Protein AF-A0A7G3AMZ5-F1 (afdb_monomer)

Organism: Lutzomyia longipalpis (NCBI:txid7200)

Mean predicted aligned error: 4.78 Å

Solvent-accessible surface area (backbone atoms only — not comparable to full-atom values): 5279 Å² total; per-residue (Å²): 114,69,67,60,55,47,35,74,42,44,48,59,51,52,52,50,46,51,47,51,49,57,71,40,62,86,76,54,62,66,68,61,49,50,50,46,52,52,52,52,52,54,50,46,66,66,68,71,56,78,78,60,91,83,60,86,51,64,69,56,51,52,46,42,54,50,31,52,48,55,40,51,54,50,29,62,58,32,56,74,43,90,49,65,69,49,17,51,62,42,75,106

Structure (mmCIF, N/CA/C/O backbone):
data_AF-A0A7G3AMZ5-F1
#
_entry.id   AF-A0A7G3AMZ5-F1
#
loop_
_atom_site.group_PDB
_atom_site.id
_atom_site.type_symbol
_atom_site.label_atom_id
_atom_site.label_alt_id
_atom_site.label_comp_id
_atom_site.label_asym_id
_atom_site.label_entity_id
_atom_site.label_seq_id
_atom_site.pdbx_PDB_ins_code
_atom_site.Cartn_x
_atom_site.Cartn_y
_atom_site.Cartn_z
_atom_site.occupancy
_atom_site.B_iso_or_equiv
_atom_site.auth_seq_id
_atom_site.auth_comp_id
_atom_site.auth_asym_id
_atom_site.auth_atom_id
_atom_site.pdbx_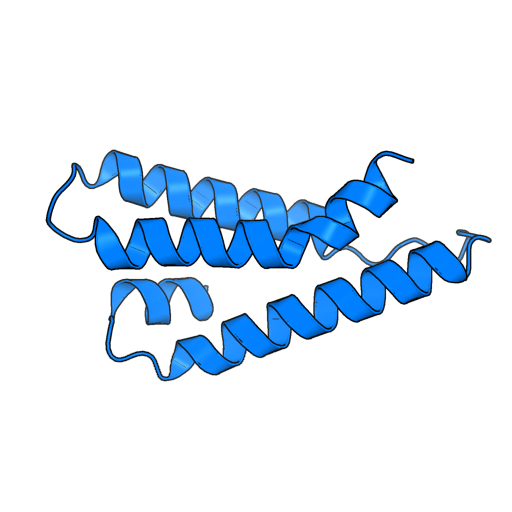PDB_model_num
ATOM 1 N N . MET A 1 1 ? -17.718 9.853 7.293 1.00 54.00 1 MET A N 1
ATOM 2 C CA . MET A 1 1 ? -18.109 9.051 6.108 1.00 54.00 1 MET A CA 1
ATOM 3 C C . MET A 1 1 ? -16.973 8.897 5.098 1.00 54.00 1 MET A C 1
ATOM 5 O O . MET A 1 1 ? -16.733 7.767 4.702 1.00 54.00 1 MET A O 1
ATOM 9 N N . ALA A 1 2 ? -16.234 9.958 4.743 1.00 77.38 2 ALA A N 1
ATOM 10 C CA . ALA A 1 2 ? -15.137 9.884 3.762 1.00 77.38 2 ALA A CA 1
ATOM 11 C C . ALA A 1 2 ? -14.034 8.855 4.105 1.00 77.38 2 ALA A C 1
ATOM 13 O O . ALA A 1 2 ? -13.700 8.021 3.272 1.00 77.38 2 ALA A O 1
ATOM 14 N N . MET A 1 3 ? -13.539 8.831 5.351 1.00 79.12 3 MET A N 1
ATOM 15 C CA . MET A 1 3 ? -12.453 7.912 5.747 1.00 79.12 3 MET A CA 1
ATOM 16 C C . MET A 1 3 ? -12.861 6.432 5.719 1.00 79.12 3 MET A C 1
ATOM 18 O O . MET A 1 3 ? -12.067 5.579 5.344 1.00 79.12 3 MET A O 1
ATOM 22 N N . ARG A 1 4 ? -14.120 6.111 6.057 1.00 85.31 4 ARG A N 1
ATOM 23 C CA . ARG A 1 4 ? -14.632 4.729 5.984 1.00 85.31 4 ARG A CA 1
ATOM 24 C C . ARG A 1 4 ? -14.597 4.214 4.548 1.00 85.31 4 ARG A C 1
ATOM 26 O O . ARG A 1 4 ? -14.147 3.099 4.317 1.00 85.31 4 ARG A O 1
ATOM 33 N N . TRP A 1 5 ? -15.055 5.036 3.605 1.00 88.25 5 TRP A N 1
ATOM 34 C CA . TRP A 1 5 ? -15.026 4.695 2.186 1.00 88.25 5 TRP A CA 1
ATOM 35 C C . TRP A 1 5 ? -13.589 4.520 1.693 1.00 88.25 5 TRP A C 1
ATOM 37 O O . TRP A 1 5 ? -13.298 3.535 1.021 1.00 88.25 5 TRP A O 1
ATOM 47 N N . LEU A 1 6 ? -12.684 5.415 2.101 1.00 89.06 6 LEU A N 1
ATOM 48 C CA . LEU A 1 6 ? -11.265 5.330 1.765 1.00 89.06 6 LEU A CA 1
ATOM 49 C C . LEU A 1 6 ? -10.651 4.000 2.224 1.00 89.06 6 LEU A C 1
ATOM 51 O O . LEU A 1 6 ? -10.106 3.278 1.398 1.00 89.06 6 LEU A O 1
ATOM 55 N N . TYR A 1 7 ? -10.804 3.623 3.500 1.00 90.25 7 TYR A N 1
ATOM 56 C CA . TYR A 1 7 ? -10.266 2.354 4.011 1.00 90.25 7 TYR A CA 1
ATOM 57 C C . TYR A 1 7 ? -10.880 1.130 3.324 1.00 90.25 7 TYR A C 1
ATOM 59 O O . TYR A 1 7 ? -10.172 0.168 3.049 1.00 90.25 7 TYR A O 1
ATOM 67 N N . GLN A 1 8 ? -12.171 1.174 2.985 1.00 90.81 8 GLN A N 1
ATOM 68 C CA . GLN A 1 8 ? -12.833 0.087 2.256 1.00 90.81 8 GLN A CA 1
ATOM 69 C C . GLN A 1 8 ? -12.294 -0.111 0.831 1.00 90.81 8 GLN A C 1
ATOM 71 O O . GLN A 1 8 ? -12.346 -1.226 0.322 1.00 90.81 8 GLN A O 1
ATOM 76 N N . HIS A 1 9 ? -11.779 0.943 0.191 1.00 92.75 9 HIS A N 1
ATOM 77 C CA . HIS A 1 9 ? -11.271 0.892 -1.187 1.00 92.75 9 HIS A CA 1
ATOM 78 C C . HIS A 1 9 ? -9.740 0.904 -1.269 1.00 92.75 9 HIS A C 1
ATOM 80 O O . HIS A 1 9 ? -9.187 0.696 -2.347 1.00 92.75 9 HIS A O 1
ATOM 86 N N . LEU A 1 10 ? -9.045 1.083 -0.143 1.00 91.81 10 LEU A N 1
ATOM 87 C CA . LEU A 1 10 ? -7.589 1.207 -0.083 1.00 91.81 10 LEU A CA 1
ATOM 88 C C . LEU A 1 10 ? -6.869 0.020 -0.736 1.00 91.81 10 LEU A C 1
ATOM 90 O O . LEU A 1 10 ? -5.927 0.204 -1.504 1.00 91.81 10 LEU A O 1
ATOM 94 N N . PHE A 1 11 ? -7.356 -1.196 -0.486 1.00 93.50 11 PHE A N 1
ATOM 95 C CA . PHE A 1 11 ? -6.817 -2.409 -1.099 1.00 93.50 11 PHE A CA 1
ATOM 96 C C . PHE A 1 11 ? -6.974 -2.419 -2.628 1.00 93.50 11 PHE A C 1
ATOM 98 O O . PHE A 1 11 ? -6.063 -2.816 -3.354 1.00 93.50 11 PHE A O 1
ATOM 105 N N . VAL A 1 12 ? -8.116 -1.944 -3.133 1.00 94.94 12 VAL A N 1
ATOM 106 C CA . VAL A 1 12 ? -8.383 -1.856 -4.576 1.00 94.94 12 VAL A CA 1
ATOM 107 C C . VAL A 1 12 ? -7.463 -0.823 -5.225 1.00 94.94 12 VAL A C 1
ATOM 109 O O . VAL A 1 12 ? -6.905 -1.096 -6.286 1.00 94.94 12 VAL A O 1
ATOM 112 N N . PHE A 1 13 ? -7.242 0.323 -4.576 1.00 94.19 13 PHE A N 1
ATOM 113 C CA . PHE A 1 13 ? -6.306 1.336 -5.067 1.00 94.19 13 PHE A CA 1
ATOM 114 C C . PHE A 1 13 ? -4.873 0.811 -5.132 1.00 94.19 13 PHE A C 1
ATOM 116 O O . PHE A 1 13 ? -4.226 0.963 -6.165 1.00 94.19 13 PHE A O 1
ATOM 123 N N . LEU A 1 14 ? -4.404 0.119 -4.088 1.00 94.25 14 LEU A N 1
ATOM 124 C CA . LEU A 1 14 ? -3.093 -0.536 -4.099 1.00 94.25 14 LEU A CA 1
ATOM 125 C C . LEU A 1 14 ? -2.951 -1.479 -5.300 1.00 94.25 14 LEU A C 1
ATOM 127 O O . LEU A 1 14 ? -1.981 -1.390 -6.050 1.00 94.25 14 LEU A O 1
ATOM 131 N N . LYS A 1 15 ? -3.924 -2.376 -5.499 1.00 93.56 15 LYS A N 1
ATOM 132 C CA . LYS A 1 15 ? -3.923 -3.324 -6.620 1.00 93.56 15 LYS A CA 1
ATOM 133 C C . LYS A 1 15 ? -3.903 -2.617 -7.973 1.00 93.56 15 LYS A C 1
ATOM 135 O O . LYS A 1 15 ? -3.184 -3.063 -8.861 1.00 93.56 15 LYS A O 1
ATOM 140 N N . ALA A 1 16 ? -4.657 -1.530 -8.120 1.00 94.38 16 ALA A N 1
ATOM 141 C CA . ALA A 1 16 ? -4.685 -0.747 -9.349 1.00 94.38 16 ALA A CA 1
ATOM 142 C C . ALA A 1 16 ? -3.317 -0.114 -9.646 1.00 94.38 16 ALA A C 1
ATOM 144 O O . ALA A 1 16 ? -2.813 -0.266 -10.754 1.00 94.38 16 ALA A O 1
ATOM 145 N N . PHE A 1 17 ? -2.672 0.517 -8.659 1.00 92.56 17 PHE A N 1
ATOM 146 C CA . PHE A 1 17 ? -1.328 1.077 -8.840 1.00 92.56 17 PHE A CA 1
ATOM 147 C C . PHE A 1 17 ? -0.287 -0.001 -9.155 1.00 92.56 17 PHE A C 1
ATOM 149 O O . PHE A 1 17 ? 0.520 0.174 -10.064 1.00 92.56 17 PHE A O 1
ATOM 156 N N . MET A 1 18 ? -0.339 -1.143 -8.465 1.00 91.12 18 MET A N 1
ATOM 157 C CA . MET A 1 18 ? 0.549 -2.274 -8.749 1.00 91.12 18 MET A CA 1
ATOM 158 C C . MET A 1 18 ? 0.346 -2.824 -10.162 1.00 91.12 18 MET A C 1
ATOM 160 O O . MET A 1 18 ? 1.321 -3.141 -10.837 1.00 91.12 18 MET A O 1
ATOM 164 N N . PHE A 1 19 ? -0.902 -2.902 -10.630 1.00 91.50 19 PHE A N 1
ATOM 165 C CA . PHE A 1 19 ? -1.209 -3.315 -11.996 1.00 91.50 19 PHE A CA 1
ATOM 166 C C . PHE A 1 19 ? -0.644 -2.327 -13.018 1.00 91.50 19 PHE A C 1
ATOM 168 O O . PHE A 1 19 ? 0.024 -2.749 -13.951 1.00 91.50 19 PHE A O 1
ATOM 175 N N . VAL A 1 20 ? -0.819 -1.021 -12.798 1.00 90.94 20 VAL A N 1
ATOM 176 C CA . VAL A 1 20 ? -0.245 0.031 -13.655 1.00 90.94 20 VAL A CA 1
ATOM 177 C C . VAL A 1 20 ? 1.280 -0.089 -13.737 1.00 90.94 20 VAL A C 1
ATOM 179 O O . VAL A 1 20 ? 1.836 -0.028 -14.828 1.00 90.94 20 VAL A O 1
ATOM 182 N N . ILE A 1 21 ? 1.960 -0.301 -12.606 1.00 89.19 21 ILE A N 1
ATOM 183 C CA . ILE A 1 21 ? 3.423 -0.461 -12.567 1.00 89.19 21 ILE A CA 1
ATOM 184 C C . ILE A 1 21 ? 3.864 -1.753 -13.264 1.00 89.19 21 ILE A C 1
ATOM 186 O O . ILE A 1 21 ? 4.924 -1.775 -13.879 1.00 89.19 21 ILE A O 1
ATOM 190 N N . MET A 1 22 ? 3.089 -2.831 -13.151 1.00 89.81 22 MET A N 1
ATOM 191 C CA . MET A 1 22 ? 3.424 -4.131 -13.732 1.00 89.81 22 MET A CA 1
ATOM 192 C C . MET A 1 22 ? 3.192 -4.177 -15.245 1.00 89.81 22 MET A C 1
ATOM 194 O O . MET A 1 22 ? 4.065 -4.639 -15.972 1.00 89.81 22 MET A O 1
ATOM 198 N N . ASP A 1 23 ? 2.019 -3.729 -15.686 1.00 88.88 23 ASP A N 1
ATOM 199 C CA . ASP A 1 23 ? 1.512 -3.882 -17.052 1.00 88.88 23 ASP A CA 1
ATOM 200 C C . ASP A 1 23 ? 2.115 -2.831 -17.988 1.00 88.88 23 ASP A C 1
ATOM 202 O O . ASP A 1 23 ? 2.538 -3.146 -19.092 1.00 88.88 23 ASP A O 1
ATOM 206 N N . LEU A 1 24 ? 2.264 -1.587 -17.516 1.00 85.62 24 LEU A N 1
ATOM 207 C CA . LEU A 1 24 ? 2.798 -0.503 -18.344 1.00 85.62 24 LEU A CA 1
ATOM 208 C C . LEU A 1 24 ? 4.334 -0.421 -18.330 1.00 85.62 24 LEU A C 1
ATOM 210 O O . LEU A 1 24 ? 4.918 0.436 -19.001 1.00 85.62 24 LEU A O 1
ATOM 214 N N . ALA A 1 25 ? 5.016 -1.287 -17.573 1.00 81.25 25 ALA A N 1
ATOM 215 C CA . ALA A 1 25 ? 6.474 -1.319 -17.511 1.00 81.25 25 ALA A CA 1
ATOM 216 C C . ALA A 1 25 ? 7.091 -1.607 -18.888 1.00 81.25 25 ALA A C 1
ATOM 218 O O . ALA A 1 25 ? 7.043 -2.727 -19.385 1.00 81.25 25 ALA A O 1
ATOM 219 N N . GLY A 1 26 ? 7.735 -0.595 -19.474 1.00 78.00 26 GLY A N 1
ATOM 220 C CA . GLY A 1 26 ? 8.379 -0.697 -20.787 1.00 78.00 26 GLY A CA 1
ATOM 221 C C . GLY A 1 26 ? 7.472 -0.360 -21.973 1.00 78.00 26 GLY A C 1
ATOM 222 O O . GLY A 1 26 ? 7.982 -0.239 -23.084 1.00 78.00 26 GLY A O 1
ATOM 223 N N . GLU A 1 27 ? 6.172 -0.143 -21.750 1.00 78.69 27 GLU A N 1
ATOM 224 C CA . GLU A 1 27 ? 5.223 0.275 -22.794 1.00 78.69 27 GLU A CA 1
ATOM 225 C C . GLU A 1 27 ? 4.983 1.792 -22.811 1.00 78.69 27 GLU A C 1
ATOM 227 O O . GLU A 1 27 ? 4.706 2.372 -23.862 1.00 78.69 27 GLU A O 1
ATOM 232 N N . VAL A 1 28 ? 5.116 2.455 -21.657 1.00 83.25 28 VAL A N 1
ATOM 233 C CA . VAL A 1 28 ? 4.875 3.899 -21.503 1.00 83.25 28 VAL A CA 1
ATOM 234 C C . VAL A 1 28 ? 6.120 4.661 -21.052 1.00 83.25 28 VAL A C 1
ATOM 236 O O . VAL A 1 28 ? 7.143 4.084 -20.679 1.00 83.25 28 VAL A O 1
ATOM 239 N N . SER A 1 29 ? 6.031 5.995 -21.081 1.00 83.50 29 SER A N 1
ATOM 240 C CA . SER A 1 29 ? 7.091 6.862 -20.571 1.00 83.50 29 SER A CA 1
ATOM 241 C C . SER A 1 29 ? 7.346 6.606 -19.084 1.00 83.50 29 SER A C 1
ATOM 243 O O . SER A 1 29 ? 6.417 6.408 -18.297 1.00 83.50 29 SER A O 1
ATOM 245 N N . SER A 1 30 ? 8.616 6.678 -18.683 1.00 81.75 30 SER A N 1
ATOM 246 C CA . SER A 1 30 ? 9.017 6.510 -17.281 1.00 81.75 30 SER A CA 1
ATOM 247 C C . SER A 1 30 ? 8.267 7.466 -16.349 1.00 81.75 30 SER A C 1
ATOM 249 O O . SER A 1 30 ? 7.838 7.055 -15.279 1.00 81.75 30 SER A O 1
ATOM 251 N N . GLY A 1 31 ? 7.977 8.691 -16.804 1.00 87.62 31 GLY A N 1
ATOM 252 C CA . GLY A 1 31 ? 7.256 9.689 -16.011 1.00 87.62 31 GLY A CA 1
ATOM 253 C C . GLY A 1 31 ? 5.847 9.264 -15.575 1.00 87.62 31 GLY A C 1
ATOM 254 O O . GLY A 1 31 ? 5.410 9.652 -14.493 1.00 87.62 31 GLY A O 1
ATOM 255 N N . ALA A 1 32 ? 5.139 8.443 -16.362 1.00 87.69 32 ALA A N 1
ATOM 256 C CA . ALA A 1 32 ? 3.826 7.927 -15.965 1.00 87.69 32 ALA A CA 1
ATOM 257 C C . ALA A 1 32 ? 3.947 6.893 -14.832 1.00 87.69 32 ALA A C 1
ATOM 259 O O . ALA A 1 32 ? 3.168 6.922 -13.878 1.00 87.69 32 ALA A O 1
ATOM 260 N N . ILE A 1 33 ? 4.959 6.023 -14.913 1.00 89.56 33 ILE A N 1
ATOM 261 C CA . ILE A 1 33 ? 5.264 5.028 -13.878 1.00 89.56 33 ILE A CA 1
ATOM 262 C C . ILE A 1 33 ? 5.730 5.730 -12.601 1.00 89.56 33 ILE A C 1
ATOM 264 O O . ILE A 1 33 ? 5.239 5.412 -11.523 1.00 89.56 33 ILE A O 1
ATOM 268 N N . ASP A 1 34 ? 6.614 6.720 -12.715 1.00 90.25 34 ASP A N 1
ATOM 269 C CA . ASP A 1 34 ? 7.119 7.481 -11.569 1.00 90.25 34 ASP A CA 1
ATOM 270 C C . ASP A 1 34 ? 5.978 8.211 -10.848 1.00 90.25 34 ASP A C 1
ATOM 272 O O . ASP A 1 34 ? 5.860 8.135 -9.628 1.00 90.25 34 ASP A O 1
ATOM 276 N N . THR A 1 35 ? 5.057 8.814 -11.606 1.00 91.88 35 THR A N 1
ATOM 277 C CA . THR A 1 35 ? 3.855 9.450 -11.044 1.00 91.88 35 THR A CA 1
ATOM 278 C C . THR A 1 35 ? 2.971 8.435 -10.311 1.00 91.88 35 THR A C 1
ATOM 280 O O . THR A 1 35 ? 2.458 8.726 -9.230 1.00 91.88 35 THR A O 1
ATOM 283 N N . ALA A 1 36 ? 2.798 7.226 -10.858 1.00 91.81 36 ALA A N 1
ATOM 284 C CA . ALA A 1 36 ? 2.034 6.166 -10.200 1.00 91.81 36 ALA A CA 1
ATOM 285 C C . ALA A 1 36 ? 2.682 5.717 -8.878 1.00 91.81 36 ALA A C 1
ATOM 287 O O . ALA A 1 36 ? 1.971 5.520 -7.892 1.00 91.81 36 ALA A O 1
ATOM 288 N N . LYS A 1 37 ? 4.017 5.608 -8.840 1.00 91.56 37 LYS A N 1
ATOM 289 C CA . LYS A 1 37 ? 4.780 5.279 -7.627 1.00 91.56 37 LYS A CA 1
ATOM 290 C C . LYS A 1 37 ? 4.641 6.360 -6.554 1.00 91.56 37 LYS A C 1
ATOM 292 O O . LYS A 1 37 ? 4.259 6.048 -5.429 1.00 91.56 37 LYS A O 1
ATOM 297 N N . THR A 1 38 ? 4.853 7.628 -6.911 1.00 93.75 38 THR A N 1
ATOM 298 C CA . THR A 1 38 ? 4.716 8.754 -5.971 1.00 93.75 38 THR A CA 1
ATOM 299 C C . THR A 1 38 ? 3.300 8.845 -5.404 1.00 93.75 38 THR A C 1
ATOM 301 O O . THR A 1 38 ? 3.131 8.955 -4.192 1.00 93.75 38 THR A O 1
ATOM 304 N N . ASN A 1 39 ? 2.274 8.708 -6.247 1.00 93.00 39 ASN A N 1
ATOM 305 C CA . ASN A 1 39 ? 0.883 8.738 -5.790 1.00 93.00 39 ASN A CA 1
ATOM 306 C C . ASN A 1 39 ? 0.555 7.573 -4.845 1.00 93.00 39 ASN A C 1
ATOM 308 O O . ASN A 1 39 ? -0.170 7.757 -3.865 1.00 93.00 39 ASN A O 1
ATOM 312 N N . LEU A 1 40 ? 1.085 6.376 -5.124 1.00 92.75 40 LEU A N 1
ATOM 313 C CA . LEU A 1 40 ? 0.932 5.220 -4.244 1.00 92.75 40 LEU A CA 1
ATOM 314 C C . LEU A 1 40 ? 1.563 5.488 -2.869 1.00 92.75 40 LEU A C 1
ATOM 316 O O . LEU A 1 40 ? 0.920 5.250 -1.845 1.00 92.75 40 LEU A O 1
ATOM 320 N N . GLU A 1 41 ? 2.787 6.012 -2.832 1.00 92.06 41 GLU A N 1
ATOM 321 C CA . GLU A 1 41 ? 3.483 6.347 -1.585 1.00 92.06 41 GLU A CA 1
ATOM 322 C C . GLU A 1 41 ? 2.758 7.425 -0.778 1.00 92.06 41 GLU A C 1
ATOM 324 O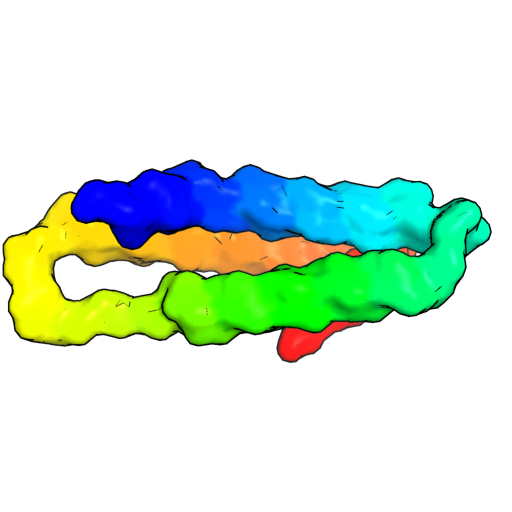 O . GLU A 1 41 ? 2.560 7.266 0.428 1.00 92.06 41 GLU A O 1
ATOM 329 N N . GLU A 1 42 ? 2.324 8.508 -1.423 1.00 92.38 42 GLU A N 1
ATOM 330 C CA . GLU A 1 42 ? 1.571 9.578 -0.766 1.00 92.38 42 GLU A CA 1
ATOM 331 C C . GLU A 1 42 ? 0.256 9.058 -0.176 1.00 92.38 42 GLU A C 1
ATOM 333 O O . GLU A 1 42 ? -0.063 9.341 0.983 1.00 92.38 42 GLU A O 1
ATOM 338 N N . MET A 1 43 ? -0.476 8.226 -0.926 1.00 91.56 43 MET A N 1
ATOM 339 C CA . MET A 1 43 ? -1.699 7.589 -0.440 1.00 91.56 43 MET A CA 1
ATOM 340 C C . MET A 1 43 ? -1.424 6.733 0.802 1.00 91.56 43 MET A C 1
ATOM 342 O O . MET A 1 43 ? -2.151 6.842 1.794 1.00 91.56 43 MET A O 1
ATOM 346 N N . LEU A 1 44 ? -0.383 5.896 0.775 1.00 91.06 44 LEU A N 1
ATOM 347 C CA . LEU A 1 44 ? -0.027 5.043 1.910 1.00 91.06 44 LEU A CA 1
ATOM 348 C C . LEU A 1 44 ? 0.393 5.870 3.127 1.00 91.06 44 LEU A C 1
ATOM 350 O O . LEU A 1 44 ? -0.074 5.581 4.228 1.00 91.06 44 LEU A O 1
ATOM 354 N N . ARG A 1 45 ? 1.183 6.935 2.946 1.00 90.12 45 ARG A N 1
ATOM 355 C CA . ARG A 1 45 ? 1.576 7.845 4.038 1.00 90.12 45 ARG A CA 1
ATOM 356 C C . ARG A 1 45 ? 0.376 8.479 4.731 1.00 90.12 45 ARG A C 1
ATOM 358 O O . ARG A 1 45 ? 0.406 8.639 5.945 1.00 90.12 45 ARG A O 1
ATOM 365 N N . ILE A 1 46 ? -0.673 8.818 3.985 1.00 87.56 46 ILE A N 1
ATOM 366 C CA . ILE A 1 46 ? -1.896 9.405 4.548 1.00 87.56 46 ILE A CA 1
ATOM 367 C C . ILE A 1 46 ? -2.754 8.331 5.234 1.00 87.56 46 ILE A C 1
ATOM 369 O O . ILE A 1 46 ? -3.289 8.558 6.318 1.00 87.56 46 ILE A O 1
ATOM 373 N N . CYS A 1 47 ? -2.901 7.154 4.620 1.00 86.06 47 CYS A N 1
ATOM 374 C CA . CYS A 1 47 ? -3.859 6.140 5.073 1.00 86.06 47 CYS A CA 1
ATOM 375 C C . CYS A 1 47 ? -3.329 5.233 6.196 1.00 86.06 47 CYS A C 1
ATOM 377 O O . CYS A 1 47 ? -4.126 4.701 6.970 1.00 86.06 47 CYS A O 1
ATOM 379 N N . MET A 1 48 ? -2.010 5.050 6.297 1.00 84.75 48 MET A N 1
ATOM 380 C CA . MET A 1 48 ? -1.369 4.147 7.266 1.00 84.75 48 MET A CA 1
ATOM 381 C C . MET A 1 48 ? -1.114 4.778 8.639 1.00 84.75 48 MET A C 1
ATOM 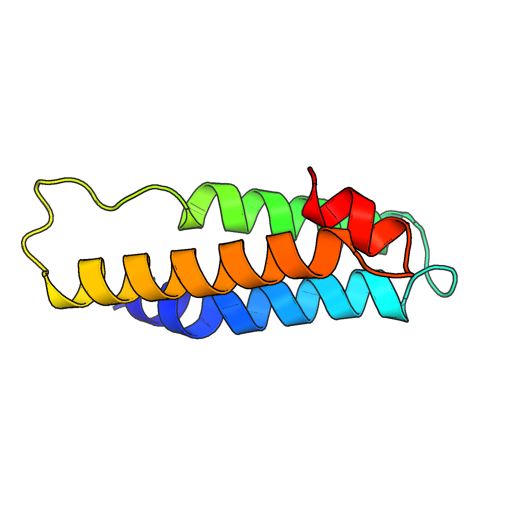383 O O . MET A 1 48 ? -0.511 4.140 9.500 1.00 84.75 48 MET A O 1
ATOM 38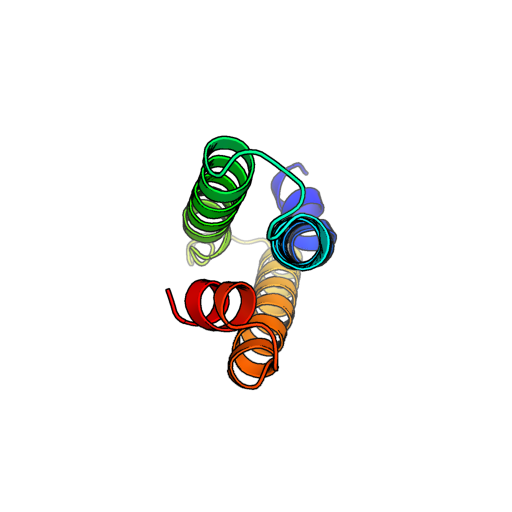7 N N . VAL A 1 49 ? -1.577 6.008 8.872 1.00 86.62 49 VAL A N 1
ATOM 388 C CA . VAL A 1 49 ? -1.520 6.640 10.195 1.00 86.62 49 VAL A CA 1
ATOM 389 C C . VAL A 1 49 ? -2.664 6.094 11.052 1.00 86.62 49 VAL A C 1
ATOM 391 O O . VAL A 1 49 ? -3.825 6.309 10.690 1.00 86.62 49 VAL A O 1
ATOM 394 N N . PRO A 1 50 ? -2.385 5.402 12.174 1.00 82.81 50 PRO A N 1
ATOM 395 C CA . PRO A 1 50 ? -3.430 4.903 13.061 1.00 82.81 50 PRO A CA 1
ATOM 396 C C . PRO A 1 50 ? -4.337 6.043 13.522 1.00 82.81 50 PRO A C 1
ATOM 398 O O . PRO A 1 50 ? -3.854 7.123 13.865 1.00 82.81 50 PRO A O 1
ATOM 401 N N . LEU A 1 51 ? -5.649 5.808 13.531 1.00 83.12 51 LEU A N 1
ATOM 402 C CA . LEU A 1 51 ? -6.592 6.760 14.108 1.00 83.12 51 LEU A CA 1
ATOM 403 C C . LEU A 1 51 ? -6.250 6.983 15.588 1.00 83.12 51 LEU A C 1
ATOM 405 O O . LEU A 1 51 ? -5.880 6.045 16.298 1.00 83.12 51 LEU A O 1
ATOM 409 N N . ASP A 1 52 ? -6.357 8.236 16.035 1.00 77.06 52 ASP A N 1
ATOM 410 C CA . ASP A 1 52 ? -6.019 8.632 17.404 1.00 77.06 52 ASP A CA 1
ATOM 411 C C . ASP A 1 52 ? -6.805 7.799 18.433 1.00 77.06 52 ASP A C 1
ATOM 413 O O . ASP A 1 52 ? -7.954 7.414 18.201 1.00 77.06 52 ASP A O 1
ATOM 417 N N . LYS A 1 53 ? -6.204 7.565 19.603 1.00 65.00 53 LYS A N 1
ATOM 418 C CA . LYS A 1 53 ? -6.826 6.879 20.744 1.00 65.00 53 LYS A CA 1
ATOM 419 C C . LYS A 1 53 ? -8.088 7.592 21.237 1.00 65.00 53 LYS A C 1
ATOM 421 O O . LYS A 1 53 ? -8.917 6.970 21.894 1.00 65.00 53 LYS A O 1
ATOM 426 N N . GLU A 1 54 ? -8.253 8.873 20.912 1.00 66.88 54 GLU A N 1
ATOM 427 C CA . GLU A 1 54 ? -9.471 9.641 21.192 1.00 66.88 54 GLU A CA 1
ATOM 428 C C . GLU A 1 54 ? -10.633 9.340 20.223 1.00 66.88 54 GLU A C 1
ATOM 430 O O . GLU A 1 54 ? -11.768 9.773 20.452 1.00 66.88 54 GLU A O 1
ATOM 435 N N . CYS A 1 55 ? -10.398 8.578 19.147 1.00 74.75 55 CYS A N 1
ATOM 436 C CA . CYS A 1 55 ? -11.442 8.177 18.212 1.00 74.75 55 CYS A CA 1
ATOM 437 C C . CYS A 1 55 ? -12.401 7.172 18.873 1.00 74.75 55 CYS A C 1
ATOM 439 O O . CYS A 1 55 ? -12.112 5.988 19.002 1.00 74.75 55 CYS A O 1
ATOM 441 N N . LYS A 1 56 ? -13.597 7.630 19.253 1.00 74.88 56 LYS A N 1
ATOM 442 C CA . LYS A 1 56 ? -14.631 6.799 19.906 1.00 74.88 56 LYS A CA 1
ATOM 443 C C . LYS A 1 56 ? -15.376 5.843 18.960 1.00 74.88 56 LYS A C 1
ATOM 445 O O . LYS A 1 56 ? -16.360 5.233 19.364 1.00 74.88 56 LYS A O 1
ATOM 450 N N . ASN A 1 57 ? -14.975 5.752 17.690 1.00 84.44 57 ASN A N 1
ATOM 451 C CA . ASN A 1 57 ? -15.659 4.932 16.691 1.00 84.44 57 ASN A CA 1
ATOM 452 C C . ASN A 1 57 ? -14.915 3.608 16.468 1.00 84.44 57 ASN A C 1
ATOM 454 O O . ASN A 1 57 ? -14.064 3.498 15.584 1.00 84.44 57 ASN A O 1
ATOM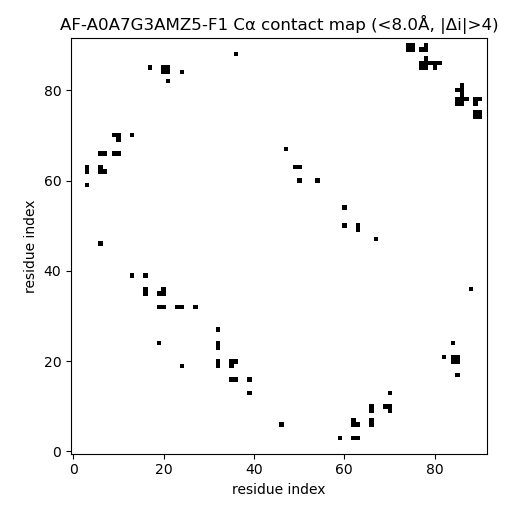 458 N N . GLU A 1 58 ? -15.271 2.601 17.264 1.00 84.75 58 GLU A N 1
ATOM 459 C CA . GLU A 1 58 ? -14.663 1.266 17.222 1.00 84.75 58 GLU A CA 1
ATOM 460 C C . GLU A 1 58 ? -14.815 0.577 15.855 1.00 84.75 58 GLU A C 1
ATOM 462 O O . GLU A 1 58 ? -13.877 -0.070 15.388 1.00 84.75 58 GLU A O 1
ATOM 467 N N . GLU A 1 59 ? -15.942 0.764 15.153 1.00 86.75 59 GLU A N 1
ATOM 468 C CA . GLU A 1 59 ? -16.138 0.201 13.807 1.00 86.75 59 GLU A CA 1
ATOM 469 C C . GLU A 1 59 ? -15.142 0.773 12.795 1.00 86.75 59 GLU A C 1
ATOM 471 O O . GLU A 1 59 ? -14.630 0.059 11.926 1.00 86.75 59 GLU A O 1
ATOM 476 N N . LEU A 1 60 ? -14.874 2.078 12.882 1.00 86.38 60 LEU A N 1
ATOM 477 C CA . LEU A 1 60 ? -13.939 2.747 11.986 1.00 86.38 60 LEU A CA 1
ATOM 478 C C . LEU A 1 60 ? -12.504 2.278 12.246 1.00 86.38 60 LEU A C 1
ATOM 480 O O . LEU A 1 60 ? -11.786 2.001 11.288 1.00 86.38 60 LEU A O 1
ATOM 484 N N . ILE A 1 61 ? -12.123 2.120 13.517 1.00 88.25 61 ILE A N 1
ATOM 485 C CA . ILE A 1 61 ? -10.817 1.577 13.918 1.00 88.25 61 ILE A CA 1
ATOM 486 C C . ILE A 1 61 ? -10.658 0.137 13.415 1.00 88.25 61 ILE A C 1
ATOM 488 O O . ILE A 1 61 ? -9.640 -0.204 12.816 1.00 88.25 61 ILE A O 1
ATOM 492 N N . ALA A 1 62 ? -11.679 -0.708 13.584 1.00 89.56 62 ALA A N 1
ATOM 493 C CA . ALA A 1 62 ? -11.656 -2.078 13.075 1.00 89.56 62 ALA A CA 1
ATOM 494 C C . ALA A 1 62 ? -11.527 -2.121 11.541 1.00 89.56 62 ALA A C 1
ATOM 496 O O . ALA A 1 62 ? -10.755 -2.914 11.001 1.00 89.56 62 ALA A O 1
ATOM 497 N N . THR A 1 63 ? -12.242 -1.234 10.839 1.00 90.12 63 THR A N 1
ATOM 498 C CA . THR A 1 63 ? -12.161 -1.107 9.375 1.00 90.12 63 THR A CA 1
ATOM 499 C C . THR A 1 63 ? -10.764 -0.672 8.933 1.00 90.12 63 THR A C 1
ATOM 501 O O . THR A 1 63 ? -10.224 -1.247 7.990 1.00 90.12 63 THR A O 1
ATOM 504 N N . GLN A 1 64 ? -10.160 0.299 9.626 1.00 90.69 64 GLN A N 1
ATOM 505 C CA . GLN A 1 64 ? -8.791 0.733 9.362 1.00 90.69 64 GLN A CA 1
ATOM 506 C C . GLN A 1 64 ? -7.804 -0.420 9.566 1.00 90.69 64 GLN A C 1
ATOM 508 O O . GLN A 1 64 ? -7.040 -0.724 8.657 1.00 90.69 64 GLN A O 1
ATOM 513 N N . ASN A 1 65 ? -7.846 -1.095 10.716 1.00 91.25 65 ASN A N 1
ATOM 514 C CA . ASN A 1 65 ? -6.927 -2.191 11.027 1.00 91.25 65 ASN A CA 1
ATOM 515 C C . ASN A 1 65 ? -7.004 -3.313 9.988 1.00 91.25 65 ASN A C 1
ATOM 517 O O . ASN A 1 65 ? -5.975 -3.831 9.556 1.00 91.25 65 ASN A O 1
ATOM 521 N N . LYS A 1 66 ? -8.220 -3.657 9.544 1.00 93.00 66 LYS A N 1
ATOM 522 C CA . LYS A 1 66 ? -8.422 -4.638 8.477 1.00 93.00 66 LYS A CA 1
ATOM 523 C C . LYS A 1 66 ? -7.802 -4.170 7.157 1.00 93.00 66 LYS A C 1
ATOM 525 O O . LYS A 1 66 ? -7.052 -4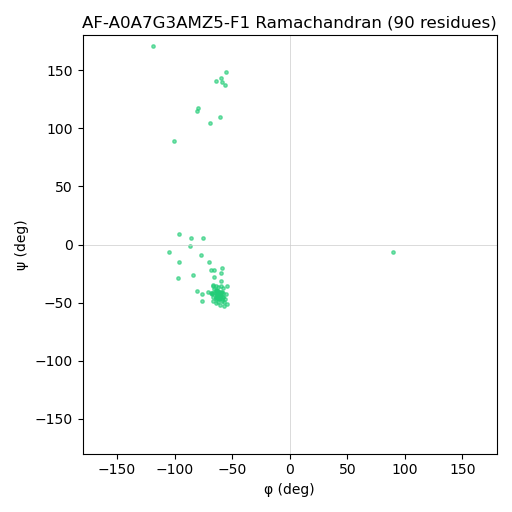.926 6.548 1.00 93.00 66 LYS A O 1
ATOM 530 N N . ALA A 1 67 ? -8.076 -2.935 6.740 1.00 92.75 67 ALA A N 1
ATOM 531 C CA . ALA A 1 67 ? -7.533 -2.383 5.500 1.00 92.75 67 ALA A CA 1
ATOM 532 C C . ALA A 1 67 ? -5.997 -2.312 5.525 1.00 92.75 67 ALA A C 1
ATOM 534 O O . ALA A 1 67 ? -5.342 -2.683 4.553 1.00 92.75 67 ALA A O 1
ATOM 535 N N . MET A 1 68 ? -5.416 -1.890 6.652 1.00 93.31 68 MET A N 1
ATOM 536 C CA . MET A 1 68 ? -3.966 -1.861 6.851 1.00 93.31 68 MET A CA 1
ATOM 537 C C . MET A 1 68 ? -3.369 -3.263 6.748 1.00 93.31 68 MET A C 1
ATOM 539 O O . MET A 1 68 ? -2.387 -3.455 6.036 1.00 93.31 68 MET A O 1
ATOM 543 N N . TYR A 1 69 ? -3.980 -4.251 7.406 1.00 94.50 69 TYR A N 1
ATOM 544 C CA . TYR A 1 69 ? -3.535 -5.640 7.331 1.00 94.50 69 TYR A CA 1
ATOM 545 C C . TYR A 1 69 ? -3.558 -6.173 5.894 1.00 94.50 69 TYR A C 1
ATOM 547 O O . TYR A 1 69 ? -2.564 -6.733 5.441 1.00 94.50 69 TYR A O 1
ATOM 555 N N . GLU A 1 70 ? -4.655 -5.971 5.159 1.00 94.94 70 GLU A N 1
ATOM 556 C CA . GLU A 1 70 ? -4.793 -6.437 3.773 1.00 94.94 70 GLU A CA 1
ATOM 557 C C . GLU A 1 70 ? -3.747 -5.806 2.843 1.00 94.94 70 GLU A C 1
ATOM 559 O O . GLU A 1 70 ? -3.136 -6.504 2.031 1.00 94.94 70 GLU A O 1
ATOM 564 N N . VAL A 1 71 ? -3.496 -4.502 2.988 1.00 94.69 71 VAL A N 1
ATOM 565 C CA . VAL A 1 71 ? -2.481 -3.785 2.203 1.00 94.69 71 VAL A CA 1
ATOM 566 C C . VAL A 1 71 ? -1.070 -4.256 2.544 1.00 94.69 71 VAL A C 1
ATOM 568 O O . VAL A 1 71 ? -0.309 -4.574 1.635 1.00 94.69 71 VAL A O 1
ATOM 571 N N . ILE A 1 72 ? -0.718 -4.342 3.831 1.00 93.75 72 ILE A N 1
ATOM 572 C CA . ILE A 1 72 ? 0.610 -4.801 4.266 1.00 93.75 72 ILE A CA 1
ATOM 573 C C . ILE A 1 72 ? 0.848 -6.237 3.800 1.00 93.75 72 ILE A C 1
ATOM 575 O O . ILE A 1 72 ? 1.907 -6.548 3.261 1.00 93.75 72 ILE A O 1
ATOM 579 N N . HIS A 1 73 ? -0.143 -7.112 3.966 1.00 95.31 73 HIS A N 1
ATOM 580 C CA . HIS A 1 73 ? -0.049 -8.502 3.537 1.00 95.31 73 HIS A CA 1
ATOM 581 C C . HIS A 1 73 ? 0.178 -8.617 2.022 1.00 95.31 73 HIS A C 1
ATOM 583 O O . HIS A 1 73 ? 0.994 -9.422 1.572 1.00 95.31 73 HIS A O 1
ATOM 589 N N . GLU A 1 74 ? -0.510 -7.802 1.221 1.00 93.88 74 GLU A N 1
ATOM 590 C CA . GLU A 1 74 ? -0.296 -7.771 -0.226 1.00 93.88 74 GLU A CA 1
ATOM 591 C C . GLU A 1 74 ? 1.082 -7.214 -0.600 1.00 93.88 74 GLU A C 1
ATOM 593 O O . GLU A 1 74 ? 1.751 -7.816 -1.435 1.00 93.88 74 GLU A O 1
ATOM 598 N N . LEU A 1 75 ? 1.550 -6.137 0.038 1.00 93.44 75 LEU A N 1
ATOM 599 C CA . LEU A 1 75 ? 2.901 -5.604 -0.178 1.00 93.44 75 LEU A CA 1
ATOM 600 C C . LEU A 1 75 ? 3.967 -6.669 0.109 1.00 93.44 75 LEU A C 1
ATOM 602 O O . LEU A 1 75 ? 4.801 -6.955 -0.746 1.00 93.44 75 LEU A O 1
ATOM 606 N N . VAL A 1 76 ? 3.877 -7.347 1.257 1.00 95.50 76 VAL A N 1
ATOM 607 C CA . VAL A 1 76 ? 4.800 -8.432 1.632 1.00 95.50 76 VAL A CA 1
ATOM 608 C C . VAL A 1 76 ? 4.774 -9.569 0.610 1.00 95.50 76 VAL A C 1
ATOM 610 O O . VAL A 1 76 ? 5.824 -10.089 0.236 1.00 95.50 76 VAL A O 1
ATOM 613 N N . ARG A 1 77 ? 3.595 -9.938 0.096 1.00 94.31 77 ARG A N 1
ATOM 614 C CA . ARG A 1 77 ? 3.478 -10.942 -0.970 1.00 94.31 77 ARG A CA 1
ATOM 615 C C . ARG A 1 77 ? 4.230 -10.516 -2.238 1.00 94.31 77 ARG A C 1
ATOM 617 O O . ARG A 1 77 ? 4.910 -11.345 -2.849 1.00 94.31 77 ARG A O 1
ATOM 624 N N . GLN A 1 78 ? 4.133 -9.243 -2.624 1.00 92.94 78 GLN A N 1
ATOM 625 C CA . GLN A 1 78 ? 4.765 -8.706 -3.835 1.00 92.94 78 GLN A CA 1
ATOM 626 C C . GLN A 1 78 ? 6.297 -8.604 -3.752 1.00 92.94 78 GLN A C 1
ATOM 628 O O . GLN A 1 78 ? 6.952 -8.550 -4.792 1.00 92.94 78 GLN A O 1
ATOM 633 N N . VAL A 1 79 ? 6.898 -8.705 -2.561 1.00 92.75 79 VAL A N 1
ATOM 634 C CA . VAL A 1 79 ? 8.366 -8.792 -2.396 1.00 92.75 79 VAL A CA 1
ATOM 635 C C . VAL A 1 79 ? 8.959 -10.010 -3.124 1.00 92.75 79 VAL A C 1
ATOM 637 O O . VAL A 1 79 ? 10.117 -10.004 -3.533 1.00 92.75 79 VAL A O 1
ATOM 640 N N . THR A 1 80 ? 8.165 -11.056 -3.352 1.00 91.31 80 THR A N 1
ATOM 641 C CA . THR A 1 80 ? 8.592 -12.252 -4.103 1.00 91.31 80 THR A CA 1
ATOM 642 C C . THR A 1 80 ? 8.192 -12.230 -5.581 1.00 91.31 80 THR A C 1
ATOM 644 O O . THR A 1 80 ? 8.340 -13.232 -6.279 1.00 91.31 80 THR A O 1
ATOM 647 N N . SER A 1 81 ? 7.685 -11.096 -6.080 1.00 90.25 81 SER A N 1
ATOM 648 C CA . SER A 1 81 ? 7.219 -10.964 -7.461 1.00 90.25 81 SER A CA 1
ATOM 649 C C . SER A 1 81 ? 8.361 -11.146 -8.475 1.00 90.25 81 SER A C 1
ATOM 651 O O . SER A 1 81 ? 9.470 -10.633 -8.256 1.00 90.25 81 SER A O 1
ATOM 653 N N . PRO A 1 82 ? 8.110 -11.822 -9.617 1.00 89.69 82 PRO A N 1
ATOM 654 C CA . PRO A 1 82 ? 9.078 -11.911 -10.709 1.00 89.69 82 PRO A CA 1
ATOM 655 C C . PRO A 1 82 ? 9.335 -10.545 -11.367 1.00 89.69 82 PRO A C 1
ATOM 657 O O . PRO A 1 82 ? 10.396 -10.343 -11.956 1.00 89.69 82 PRO A O 1
ATOM 660 N N . HIS A 1 83 ? 8.410 -9.586 -11.234 1.00 88.75 83 HIS A N 1
ATOM 661 C CA . HIS A 1 83 ? 8.574 -8.235 -11.767 1.00 88.75 83 HIS A CA 1
ATOM 662 C C . HIS A 1 83 ? 9.436 -7.376 -10.840 1.00 88.75 83 HIS A C 1
ATOM 664 O O . HIS A 1 83 ? 9.034 -7.038 -9.727 1.00 88.75 83 HIS A O 1
ATOM 670 N N . THR A 1 84 ? 10.612 -6.974 -1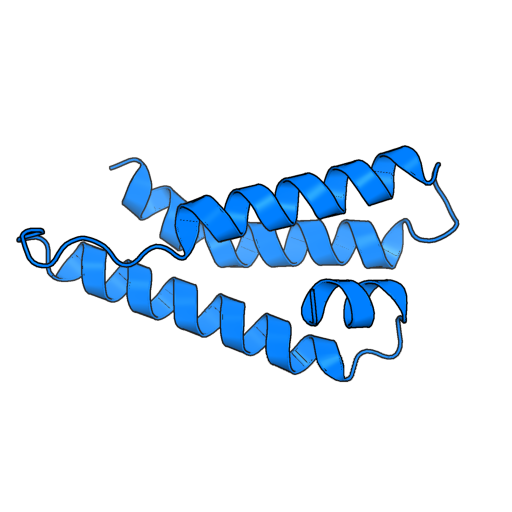1.328 1.00 89.44 84 THR A N 1
ATOM 671 C CA . THR A 1 84 ? 11.580 -6.183 -10.553 1.00 89.44 84 THR A CA 1
ATOM 672 C C . THR A 1 84 ? 11.011 -4.858 -10.051 1.00 89.44 84 THR A C 1
ATOM 674 O O . THR A 1 84 ? 11.138 -4.583 -8.866 1.00 89.44 84 THR A O 1
ATOM 677 N N . LEU A 1 85 ? 10.301 -4.092 -10.888 1.00 88.31 85 LEU A N 1
ATOM 678 C CA . LEU A 1 85 ? 9.732 -2.798 -10.477 1.00 88.31 85 LEU A CA 1
ATOM 679 C C . LEU A 1 85 ? 8.641 -2.932 -9.409 1.00 88.31 85 LEU A C 1
ATOM 681 O O . LEU A 1 85 ? 8.571 -2.118 -8.495 1.00 88.31 85 LEU A O 1
ATOM 685 N N . VAL A 1 86 ? 7.801 -3.965 -9.513 1.00 90.06 86 VAL A N 1
ATOM 686 C CA . VAL A 1 86 ? 6.751 -4.255 -8.523 1.00 90.06 86 VAL A CA 1
ATOM 687 C C . VAL A 1 86 ? 7.382 -4.654 -7.191 1.00 90.06 86 VAL A C 1
ATOM 689 O O . VAL A 1 86 ? 6.950 -4.194 -6.139 1.00 90.06 86 VAL A O 1
ATOM 692 N N . ARG A 1 87 ? 8.436 -5.475 -7.238 1.00 93.00 87 ARG A N 1
ATOM 693 C CA . ARG A 1 87 ? 9.185 -5.902 -6.055 1.00 93.00 87 ARG A CA 1
ATOM 694 C C . ARG A 1 87 ? 9.880 -4.732 -5.361 1.00 93.00 87 ARG A C 1
ATOM 696 O O . ARG A 1 87 ? 9.780 -4.613 -4.147 1.00 93.00 87 ARG A O 1
ATOM 703 N N . GLU A 1 88 ? 10.554 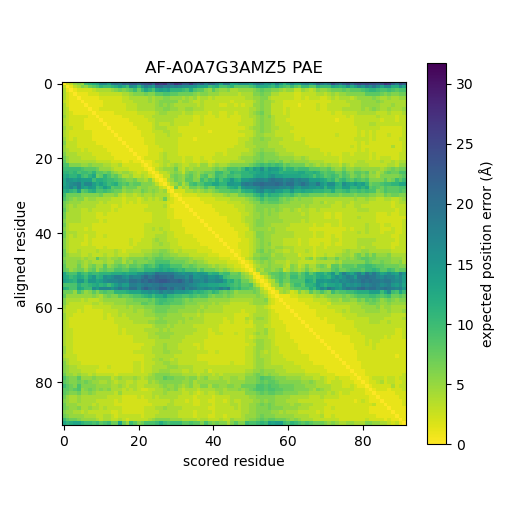-3.875 -6.123 1.00 91.06 88 GLU A N 1
ATOM 704 C CA . GLU A 1 88 ? 11.192 -2.662 -5.601 1.00 91.06 88 G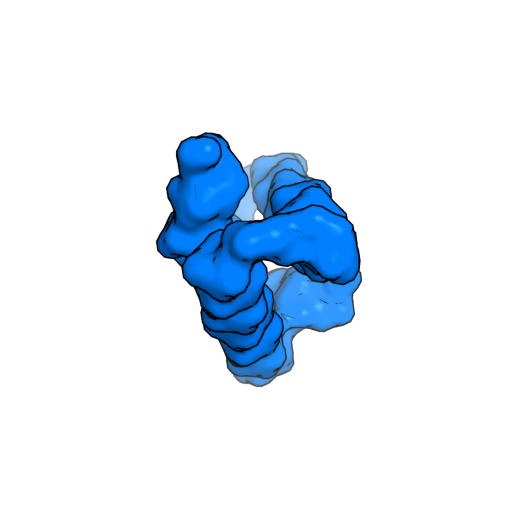LU A CA 1
ATOM 705 C C . GLU A 1 88 ? 10.163 -1.730 -4.962 1.00 91.06 88 GLU A C 1
ATOM 707 O O . GLU A 1 88 ? 10.362 -1.295 -3.832 1.00 91.06 88 GLU A O 1
ATOM 712 N N . GLN A 1 89 ? 9.027 -1.496 -5.631 1.00 89.75 89 GLN A N 1
ATOM 713 C CA . GLN A 1 89 ? 7.973 -0.647 -5.078 1.00 89.75 89 GLN A CA 1
ATOM 714 C C . GLN A 1 89 ? 7.359 -1.228 -3.802 1.00 89.75 89 GLN A C 1
ATOM 716 O O . GLN A 1 89 ? 7.000 -0.481 -2.902 1.00 89.75 89 GLN A O 1
ATOM 721 N N . ALA A 1 90 ? 7.225 -2.551 -3.708 1.00 90.88 90 ALA A N 1
ATOM 722 C CA . ALA A 1 90 ? 6.692 -3.200 -2.516 1.00 90.88 90 ALA A CA 1
ATOM 723 C C . ALA A 1 90 ? 7.621 -3.090 -1.290 1.00 90.88 90 ALA A C 1
ATOM 725 O O . ALA A 1 90 ? 7.153 -3.254 -0.165 1.00 90.88 90 ALA A O 1
ATOM 726 N N . MET A 1 91 ? 8.920 -2.856 -1.506 1.00 90.75 91 MET A N 1
ATOM 727 C CA . MET A 1 91 ? 9.936 -2.735 -0.453 1.00 90.75 91 MET A CA 1
ATOM 728 C C . MET A 1 91 ? 10.242 -1.286 -0.043 1.00 90.75 91 MET A C 1
ATOM 730 O O . MET A 1 91 ? 10.902 -1.096 0.980 1.00 90.75 91 MET A O 1
ATOM 734 N N . SER A 1 92 ? 9.831 -0.303 -0.849 1.00 84.94 92 SER A N 1
ATOM 735 C CA . SER A 1 92 ? 10.082 1.127 -0.625 1.00 84.94 92 SER A CA 1
ATOM 736 C C . SER A 1 92 ? 9.083 1.758 0.339 1.00 84.94 92 SER A C 1
ATOM 738 O O . SER A 1 92 ? 9.494 2.749 0.985 1.00 84.94 92 SER A O 1
#

Sequence (92 aa):
MAMRWLYQHLFVFLKAFMFVIMDLAGEVSSGAIDTAKTNLEEMLRICMVPLDKECKNEELIATQNKAMYEVIHELVRQVTSPHTLVREQAMS

Radius of gyration: 14.49 Å; Cα contacts (8 Å, |Δi|>4): 57; chains: 1; bounding box: 30×22×44 Å

InterPro domains:
  IPR046805 Tra1, HEAT repeat ring region [PF20206] (1-91)

Secondary structure (DSSP, 8-state):
-HHHHHHHHHHHHHHHHHHHHHHSTTTS-HHHHHHHHHHHHHHHHHHTSPPPTT---HHHHHHHHHHHHHHHHHHHHHTT-S-HHHHHHHH-

Foldseek 3Di:
DVLLVCLVCVLVLLVVLLCCLQVCPVVDDVVVNVVSLVVNVVSCVVLVDQDDPPPPDPVSNVSSVVSNVSNLVVLVVQCPPPDPRSNVSSVD

pLDDT: mean 88.28, std 6.88, range [54.0, 95.5]

Nearest PDB structures (foldseek):
  6npw-assembly1_C  TM=3.720E-01  e=2.427E+00  Drosophila melanogaster
  6lea-assembly2_B  TM=3.953E-01  e=3.001E+00  Helicobacter pylori CPY1124
  5krw-assembly1_A  TM=4.684E-01  e=5.976E+00  Salmonella enterica subsp. enterica serovar Typhimurium str. LT2
  3k1i-assembly2_B  TM=4.399E-01  e=6.301E+00  Helicobacter pylori 26695